Protein AF-0000000086648332 (afdb_homodimer)

Sequence (154 aa):
MADATAAIASTVQIECASESIIVHISTEGRTDFHGLVYPRGLSKNSSCLQEYRSQPSPITYNLPLRSCNTMPTELIHMADATAAIASTVQIECASESIIVHISTEGRTDFHGLVYPRGLSKNSSCLQEYRSQPSPITYNLPLRSCNTMPTELIH

pLDDT: mean 81.98, std 20.39, range [20.2, 97.44]

Nearest PDB structures (foldseek):
  3i85-assembly1_A  TM=6.605E-01  e=6.707E-01  Homo sapiens
  5lkh-assembly1_A  TM=5.241E-01  e=6.498E+00  Photorhabdus luminescens
  8y31-assembly2_F  TM=3.953E-01  e=3.425E+00  Homo sapiens
  6h6e-assembly1_E  TM=4.581E-01  e=8.203E+00  Photorhabdus luminescens
  3i85-assembly1_A  TM=6.519E-01  e=5.880E-01  Homo sapiens

InterPro domains:
  IPR001507 Zona pellucida domain [PS51034] (15-77)
  IPR056953 Cuticlin, N-terminal domain [PF25057] (12-70)

Structure (mmCIF, N/CA/C/O backbone):
data_AF-0000000086648332-model_v1
#
loop_
_entity.id
_entity.type
_entity.pdbx_description
1 polymer 'ZP domain-containing protein'
#
loop_
_atom_site.group_PDB
_atom_site.id
_atom_site.type_symbol
_atom_site.label_atom_id
_atom_site.label_alt_id
_atom_site.label_comp_id
_atom_site.label_asym_id
_atom_site.label_entity_id
_atom_site.label_seq_id
_atom_site.pdbx_PDB_ins_code
_atom_site.Cartn_x
_atom_site.Cartn_y
_atom_site.Cartn_z
_atom_site.occupancy
_atom_site.B_iso_or_equiv
_atom_site.auth_seq_id
_atom_site.auth_comp_id
_atom_site.auth_asym_id
_atom_site.auth_atom_id
_atom_site.pdbx_PDB_model_num
ATOM 1 N N . MET A 1 1 ? -6.668 26.484 17.875 1 20.2 1 MET A N 1
ATOM 2 C CA . MET A 1 1 ? -6.504 26.297 16.438 1 20.2 1 MET A CA 1
ATOM 3 C C . MET A 1 1 ? -6.25 24.828 16.109 1 20.2 1 MET A C 1
ATOM 5 O O . MET A 1 1 ? -5.316 24.219 16.641 1 20.2 1 MET A O 1
ATOM 9 N N . ALA A 1 2 ? -7.227 24.016 16.141 1 28.48 2 ALA A N 1
ATOM 10 C CA . ALA A 1 2 ? -7.16 22.562 16.094 1 28.48 2 ALA A CA 1
ATOM 11 C C . ALA A 1 2 ? -6.188 22.078 15.023 1 28.48 2 ALA A C 1
ATOM 13 O O . ALA A 1 2 ? -6.156 22.625 13.922 1 28.48 2 ALA A O 1
ATOM 14 N N . ASP A 1 3 ? -4.887 22.047 15.461 1 30.34 3 ASP A N 1
ATOM 15 C CA . ASP A 1 3 ? -3.818 21.5 14.641 1 30.34 3 ASP A CA 1
ATOM 16 C C . ASP A 1 3 ? -4.367 20.469 13.648 1 30.34 3 ASP A C 1
ATOM 18 O O . ASP A 1 3 ? -5.094 19.562 14.031 1 30.34 3 ASP A O 1
ATOM 22 N N . ALA A 1 4 ? -4.984 21.062 12.625 1 33.59 4 ALA A N 1
ATOM 23 C CA . ALA A 1 4 ? -5.492 20.328 11.461 1 33.59 4 ALA A CA 1
ATOM 24 C C . ALA A 1 4 ? -4.695 19.047 11.227 1 33.59 4 ALA A C 1
ATOM 26 O O . ALA A 1 4 ? -3.543 19.094 10.789 1 33.59 4 ALA A O 1
ATOM 27 N N . THR A 1 5 ? -4.523 18.234 12.219 1 38.41 5 THR A N 1
ATOM 28 C CA . THR A 1 5 ? -4.043 16.891 11.898 1 38.41 5 THR A CA 1
ATOM 29 C C . THR A 1 5 ? -4.484 16.469 10.5 1 38.41 5 THR A C 1
ATOM 31 O O . THR A 1 5 ? -5.68 16.406 10.219 1 38.41 5 THR A O 1
ATOM 34 N N . ALA A 1 6 ? -4.133 17.312 9.547 1 39.16 6 ALA A N 1
ATOM 35 C CA . ALA A 1 6 ? -4.359 16.984 8.141 1 39.16 6 ALA A CA 1
ATOM 36 C C . ALA A 1 6 ? -4.531 15.477 7.945 1 39.16 6 ALA A C 1
ATOM 38 O O . ALA A 1 6 ? -3.58 14.711 8.133 1 39.16 6 ALA A O 1
ATOM 39 N N . ALA A 1 7 ? -5.645 15.039 8.516 1 42.78 7 ALA A N 1
ATOM 40 C CA . ALA A 1 7 ? -6.07 13.656 8.336 1 42.78 7 ALA A CA 1
ATOM 41 C C . ALA A 1 7 ? -5.84 13.195 6.902 1 42.78 7 ALA A C 1
ATOM 43 O O . ALA A 1 7 ? -6.43 13.734 5.965 1 42.78 7 ALA A O 1
ATOM 44 N N . ILE A 1 8 ? -4.598 13.383 6.371 1 48.19 8 ILE A N 1
ATOM 45 C CA . ILE A 1 8 ? -4.355 12.891 5.016 1 48.19 8 ILE A CA 1
ATOM 46 C C . ILE A 1 8 ? -5.051 11.547 4.82 1 48.19 8 ILE A C 1
ATOM 48 O O . ILE A 1 8 ? -4.66 10.547 5.434 1 48.19 8 ILE A O 1
ATOM 52 N N . ALA A 1 9 ? -6.48 11.742 4.84 1 55.06 9 ALA A N 1
ATOM 53 C CA . ALA A 1 9 ? -7.133 10.531 4.348 1 55.06 9 ALA A CA 1
ATOM 54 C C . ALA A 1 9 ? -6.465 10.023 3.074 1 55.06 9 ALA A C 1
ATOM 56 O O . ALA A 1 9 ? -6.273 10.789 2.123 1 55.06 9 ALA A O 1
ATOM 57 N N . SER A 1 10 ? -5.789 9.047 3.16 1 79.88 10 SER A N 1
ATOM 58 C CA . SER A 1 10 ? -5.074 8.445 2.039 1 79.88 10 SER A CA 1
ATOM 59 C C . SER A 1 10 ? -5.746 7.148 1.59 1 79.88 10 SER A C 1
ATOM 61 O O . SER A 1 10 ? -6.465 6.516 2.365 1 79.88 10 SER A O 1
ATOM 63 N N . THR A 1 11 ? -6.035 7.168 0.22 1 89.19 11 THR A N 1
ATOM 64 C CA . THR A 1 11 ? -6.512 5.93 -0.389 1 89.19 11 THR A CA 1
ATOM 65 C C . THR A 1 11 ? -5.344 5.125 -0.958 1 89.19 11 THR A C 1
ATOM 67 O O . THR A 1 11 ? -4.512 5.664 -1.689 1 89.19 11 THR A O 1
ATOM 70 N N . VAL A 1 12 ? -5.34 3.859 -0.495 1 92.56 12 VAL A N 1
ATOM 71 C CA . VAL A 1 12 ? -4.383 2.918 -1.068 1 92.56 12 VAL A CA 1
ATOM 72 C C . VAL A 1 12 ? -5.129 1.826 -1.834 1 92.56 12 VAL A C 1
ATOM 74 O O . VAL A 1 12 ? -5.953 1.11 -1.261 1 92.56 12 VAL A O 1
ATOM 77 N N . GLN A 1 13 ? -4.902 1.772 -3.102 1 94.5 13 GLN A N 1
ATOM 78 C CA . GLN A 1 13 ? -5.465 0.733 -3.957 1 94.5 13 GLN A CA 1
ATOM 79 C C . GLN A 1 13 ? -4.383 -0.235 -4.43 1 94.5 13 GLN A C 1
ATOM 81 O O . GLN A 1 13 ? -3.311 0.188 -4.863 1 94.5 13 GLN A O 1
ATOM 86 N N . ILE A 1 14 ? -4.715 -1.455 -4.324 1 95 14 ILE A N 1
ATOM 87 C CA . ILE A 1 14 ? -3.752 -2.488 -4.688 1 95 14 ILE A CA 1
ATOM 88 C C . ILE A 1 14 ? -4.273 -3.285 -5.879 1 95 14 ILE A C 1
ATOM 90 O O . ILE A 1 14 ? -5.43 -3.709 -5.895 1 95 14 ILE A O 1
ATOM 94 N N . GLU A 1 15 ? -3.455 -3.496 -6.805 1 93.94 15 GLU A N 1
ATOM 95 C CA . GLU A 1 15 ? -3.73 -4.328 -7.973 1 93.94 15 GLU A CA 1
ATOM 96 C C . GLU A 1 15 ? -2.727 -5.473 -8.078 1 93.94 15 GLU A C 1
ATOM 98 O O . GLU A 1 15 ? -1.515 -5.246 -8.07 1 93.94 15 GLU A O 1
ATOM 103 N N . CYS A 1 16 ? -3.281 -6.641 -8.148 1 90.81 16 CYS A N 1
ATOM 104 C CA . CYS A 1 16 ? -2.441 -7.824 -8.305 1 90.81 16 CYS A CA 1
ATOM 105 C C . CYS A 1 16 ? -2.414 -8.281 -9.758 1 90.81 16 CYS A C 1
ATOM 107 O O . CYS A 1 16 ? -3.414 -8.781 -10.273 1 90.81 16 CYS A O 1
ATOM 109 N N . ALA A 1 17 ? -1.269 -8.141 -10.289 1 88.75 17 ALA A N 1
ATOM 110 C CA . ALA A 1 17 ? -1.053 -8.633 -11.648 1 88.75 17 ALA A CA 1
ATOM 111 C C . ALA A 1 17 ? -0.223 -9.914 -11.648 1 88.75 17 ALA A C 1
ATOM 113 O O . ALA A 1 17 ? 0.256 -10.344 -10.602 1 88.75 17 ALA A O 1
ATOM 114 N N . SER A 1 18 ? -0.034 -10.57 -12.734 1 85 18 SER A N 1
ATOM 115 C CA . SER A 1 18 ? 0.645 -11.852 -12.836 1 85 18 SER A CA 1
ATOM 116 C C . SER A 1 18 ? 2.104 -11.742 -12.406 1 85 18 SER A C 1
ATOM 118 O O . SER A 1 18 ? 2.631 -12.648 -11.75 1 85 18 SER A O 1
ATOM 120 N N . GLU A 1 19 ? 2.621 -10.641 -12.781 1 88.69 19 GLU A N 1
ATOM 121 C CA . GLU A 1 19 ? 4.059 -10.562 -12.531 1 88.69 19 GLU A CA 1
ATOM 122 C C . GLU A 1 19 ? 4.41 -9.32 -11.719 1 88.69 19 GLU A C 1
ATOM 124 O O . GLU A 1 19 ? 5.59 -9.016 -11.523 1 88.69 19 GLU A O 1
ATOM 129 N N . SER A 1 20 ? 3.307 -8.719 -11.258 1 92.94 20 SER A N 1
ATOM 130 C CA . SER A 1 20 ? 3.59 -7.496 -10.516 1 92.94 20 SER A CA 1
ATOM 131 C C . SER A 1 20 ? 2.469 -7.172 -9.539 1 92.94 20 SER A C 1
ATOM 133 O O . SER A 1 20 ? 1.349 -7.668 -9.68 1 92.94 20 SER A O 1
ATOM 135 N N . ILE A 1 21 ? 2.779 -6.434 -8.602 1 94.44 21 ILE A N 1
ATOM 136 C CA . ILE A 1 21 ? 1.821 -5.754 -7.738 1 94.44 21 ILE A CA 1
ATOM 137 C C . ILE A 1 21 ? 1.869 -4.25 -8 1 94.44 21 ILE A C 1
ATOM 139 O O . ILE A 1 21 ? 2.943 -3.645 -7.996 1 94.44 21 ILE A O 1
ATOM 143 N N . ILE A 1 22 ? 0.751 -3.646 -8.227 1 95.94 22 ILE A N 1
ATOM 144 C CA . ILE A 1 22 ? 0.652 -2.213 -8.484 1 95.94 22 ILE A CA 1
ATOM 145 C C . ILE A 1 22 ? -0.084 -1.53 -7.336 1 95.94 22 ILE A C 1
ATOM 147 O O . ILE A 1 22 ? -1.181 -1.948 -6.957 1 95.94 22 ILE A O 1
ATOM 151 N N . VAL A 1 23 ? 0.511 -0.525 -6.785 1 95 23 VAL A N 1
ATOM 152 C CA . VAL A 1 23 ? -0.071 0.199 -5.66 1 95 23 VAL A CA 1
ATOM 153 C C . VAL A 1 23 ? -0.339 1.647 -6.059 1 95 23 VAL A C 1
ATOM 155 O O . VAL A 1 23 ? 0.568 2.352 -6.508 1 95 23 VAL A O 1
ATOM 158 N N . HIS A 1 24 ? -1.593 2.033 -5.902 1 94.38 24 HIS A N 1
ATOM 159 C CA . HIS A 1 24 ? -1.996 3.422 -6.094 1 94.38 24 HIS A CA 1
ATOM 160 C C . HIS A 1 24 ? -2.246 4.109 -4.758 1 94.38 24 HIS A C 1
ATOM 162 O O . HIS A 1 24 ? -3.025 3.621 -3.938 1 94.38 24 HIS A O 1
ATOM 168 N N . ILE A 1 25 ? -1.557 5.223 -4.535 1 91.38 25 ILE A N 1
ATOM 169 C CA . ILE A 1 25 ? -1.705 5.965 -3.289 1 91.38 25 ILE A CA 1
ATOM 170 C C . ILE A 1 25 ? -2.23 7.371 -3.584 1 91.38 25 ILE A C 1
ATOM 172 O O . ILE A 1 25 ? -1.634 8.109 -4.367 1 91.38 25 ILE A O 1
ATOM 176 N N . SER A 1 26 ? -3.311 7.637 -2.963 1 90.38 26 SER A N 1
ATOM 177 C CA . SER A 1 26 ? -3.887 8.977 -3.045 1 90.38 26 SER A CA 1
ATOM 178 C C . SER A 1 26 ? -3.887 9.664 -1.685 1 90.38 26 SER A C 1
ATOM 180 O O . SER A 1 26 ? -4.133 9.023 -0.66 1 90.38 26 SER A O 1
ATOM 182 N N . THR A 1 27 ? -3.512 10.898 -1.722 1 85.31 27 THR A N 1
ATOM 183 C CA . THR A 1 27 ? -3.51 11.68 -0.49 1 85.31 27 THR A CA 1
ATOM 184 C C . THR A 1 27 ? -4.754 12.555 -0.401 1 85.31 27 THR A C 1
ATOM 186 O O . THR A 1 27 ? -5.375 12.867 -1.421 1 85.31 27 THR A O 1
ATOM 189 N N . GLU A 1 28 ? -5.059 12.836 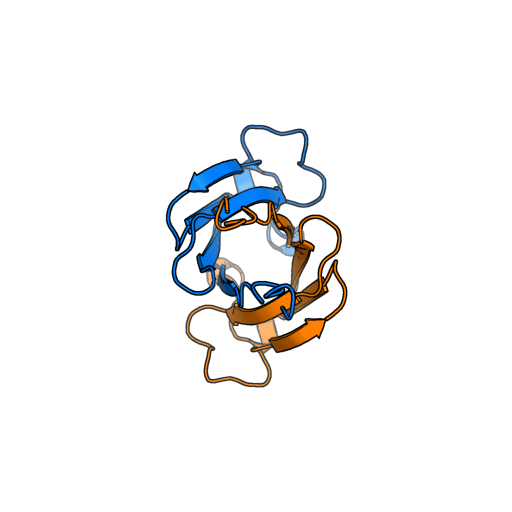0.785 1 79.06 28 GLU A N 1
ATOM 190 C CA . GLU A 1 28 ? -6.188 13.734 0.996 1 79.06 28 GLU A CA 1
ATOM 191 C C . GLU A 1 28 ? -5.945 15.086 0.332 1 79.06 28 GLU A C 1
ATOM 193 O O . GLU A 1 28 ? -4.863 15.656 0.455 1 79.06 28 GLU A O 1
ATOM 198 N N . GLY A 1 29 ? -6.957 15.539 -0.364 1 76.88 29 GLY A N 1
ATOM 199 C CA . GLY A 1 29 ? -6.855 16.844 -1.012 1 76.88 29 GLY A CA 1
ATOM 200 C C . GLY A 1 29 ? -5.84 16.859 -2.141 1 76.88 29 GLY A C 1
ATOM 201 O O . GLY A 1 29 ? -5.43 17.938 -2.59 1 76.88 29 GLY A O 1
ATOM 202 N N . ARG A 1 30 ? -5.359 15.859 -2.529 1 81.19 30 ARG A N 1
ATOM 203 C CA . ARG A 1 30 ? -4.379 15.727 -3.6 1 81.19 30 ARG A CA 1
ATOM 204 C C . ARG A 1 30 ? -3.078 16.438 -3.24 1 81.19 30 ARG A C 1
ATOM 206 O O . ARG A 1 30 ? -2.457 17.078 -4.094 1 81.19 30 ARG A O 1
ATOM 213 N N . THR A 1 31 ? -2.881 16.359 -1.951 1 83.62 31 THR A N 1
ATOM 214 C CA . THR A 1 31 ? -1.607 16.922 -1.503 1 83.62 31 THR A CA 1
ATOM 215 C C . THR A 1 31 ? -0.445 16.047 -1.97 1 83.62 31 THR A C 1
ATOM 217 O O . THR A 1 31 ?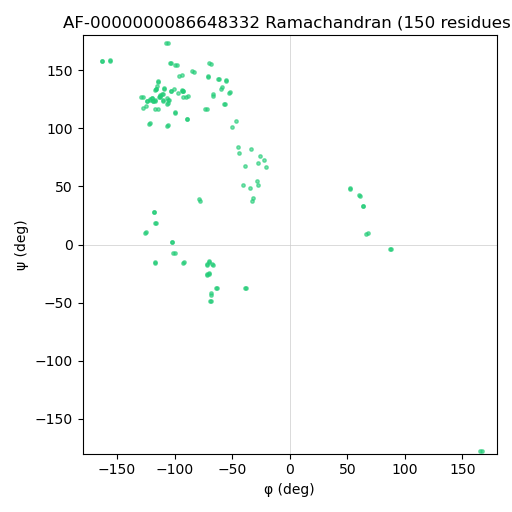 -0.632 14.867 -2.285 1 83.62 31 THR A O 1
ATOM 220 N N . ASP A 1 32 ? 0.732 16.703 -2.064 1 86.56 32 ASP A N 1
ATOM 221 C CA . ASP A 1 32 ? 1.914 15.977 -2.52 1 86.56 32 ASP A CA 1
ATOM 222 C C . ASP A 1 32 ? 2.256 14.836 -1.567 1 86.56 32 ASP A C 1
ATOM 224 O O . ASP A 1 32 ? 2.113 14.969 -0.351 1 86.56 32 ASP A O 1
ATOM 228 N N . PHE A 1 33 ? 2.689 13.75 -2.119 1 86.94 33 PHE A N 1
ATOM 229 C CA . PHE A 1 33 ? 3.137 12.609 -1.331 1 86.94 33 PHE A CA 1
ATOM 230 C C . PHE A 1 33 ? 4.641 12.664 -1.095 1 86.94 33 PHE A C 1
ATOM 232 O O . PHE A 1 33 ? 5.41 12.945 -2.018 1 86.94 33 PHE A O 1
ATOM 239 N N . HIS A 1 34 ? 5.02 12.469 0.164 1 87.62 34 HIS A N 1
ATOM 240 C CA . HIS A 1 34 ? 6.402 12.305 0.606 1 87.62 34 HIS A CA 1
ATOM 241 C C . HIS A 1 34 ? 6.578 11.016 1.392 1 87.62 34 HIS A C 1
ATOM 243 O O . HIS A 1 34 ? 5.953 10.828 2.438 1 87.62 34 HIS A O 1
ATOM 249 N N . GLY A 1 35 ? 7.441 10.148 0.853 1 90.75 35 GLY A N 1
ATOM 250 C CA . GLY A 1 35 ? 7.602 8.898 1.575 1 90.75 35 GLY A CA 1
ATOM 251 C C . GLY A 1 35 ? 8.305 7.824 0.764 1 90.75 35 GLY A C 1
ATOM 252 O O . GLY A 1 35 ? 8.844 8.102 -0.311 1 90.75 35 GLY A O 1
ATOM 253 N N . LEU A 1 36 ? 8.406 6.641 1.42 1 94.44 36 LEU A N 1
ATOM 254 C CA . LEU A 1 36 ? 9.055 5.473 0.833 1 94.44 36 LEU A CA 1
ATOM 255 C C . LEU A 1 36 ? 8.047 4.352 0.603 1 94.44 36 LEU A C 1
ATOM 257 O O . LEU A 1 36 ? 7.145 4.145 1.419 1 94.44 36 LEU A O 1
ATOM 261 N N . VAL A 1 37 ? 8.227 3.652 -0.578 1 94.94 37 VAL A N 1
ATOM 262 C CA . VAL A 1 37 ? 7.469 2.439 -0.878 1 94.94 37 VAL A CA 1
ATOM 263 C C . VAL A 1 37 ? 8.43 1.326 -1.293 1 94.94 37 VAL A C 1
ATOM 265 O O . VAL A 1 37 ? 9.289 1.527 -2.15 1 94.94 37 VAL A O 1
ATOM 268 N N . TYR A 1 38 ? 8.281 0.187 -0.589 1 96.25 38 TYR A N 1
ATOM 269 C CA . TYR A 1 38 ? 9.188 -0.91 -0.918 1 96.25 38 TYR A CA 1
ATOM 270 C C . TYR A 1 38 ? 8.664 -2.232 -0.369 1 96.25 38 TYR A C 1
ATOM 272 O O . TYR A 1 38 ? 7.816 -2.246 0.529 1 96.25 38 TYR A O 1
ATOM 280 N N . PRO A 1 39 ? 9.117 -3.342 -0.955 1 96.06 39 PRO A N 1
ATOM 281 C CA . PRO A 1 39 ? 8.789 -4.641 -0.365 1 96.06 39 PRO A CA 1
ATOM 282 C C . PRO A 1 39 ? 9.516 -4.895 0.951 1 96.06 39 PRO A C 1
ATOM 284 O O . PRO A 1 39 ? 10.664 -4.469 1.116 1 96.06 39 PRO A O 1
ATOM 287 N N . ARG A 1 40 ? 8.828 -5.559 1.814 1 93.62 40 ARG A N 1
ATOM 288 C CA . ARG A 1 40 ? 9.422 -5.887 3.107 1 93.62 40 ARG A CA 1
ATOM 289 C C . ARG A 1 40 ? 10.766 -6.582 2.936 1 93.62 40 ARG A C 1
ATOM 291 O O . ARG A 1 40 ? 10.891 -7.516 2.139 1 93.62 40 ARG A O 1
ATOM 298 N N . GLY A 1 41 ? 11.742 -6.066 3.672 1 93.5 41 GLY A N 1
ATOM 299 C CA . GLY A 1 41 ? 13.078 -6.645 3.605 1 93.5 41 GLY A CA 1
ATOM 300 C C . GLY A 1 41 ? 13.93 -6.039 2.51 1 93.5 41 GLY A C 1
ATOM 301 O O . GLY A 1 41 ? 15.125 -6.344 2.408 1 93.5 41 GLY A O 1
ATOM 302 N N . LEU A 1 42 ? 13.391 -5.18 1.734 1 96.44 42 LEU A N 1
ATOM 303 C CA . LEU A 1 42 ? 14.125 -4.664 0.58 1 96.44 42 LEU A CA 1
ATOM 304 C C . LEU A 1 42 ? 14.344 -3.16 0.704 1 96.44 42 LEU A C 1
ATOM 306 O O . LEU A 1 42 ? 14.391 -2.449 -0.302 1 96.44 42 LEU A O 1
ATOM 310 N N . SER A 1 43 ? 14.414 -2.635 1.822 1 94.38 43 SER A N 1
ATOM 311 C CA . SER A 1 43 ? 14.586 -1.206 2.061 1 94.38 43 SER A CA 1
ATOM 312 C C . SER A 1 43 ? 15.953 -0.729 1.597 1 94.38 43 SER A C 1
ATOM 314 O O . SER A 1 43 ? 16.172 0.471 1.42 1 94.38 43 SER A O 1
ATOM 316 N N . LYS A 1 44 ? 16.844 -1.738 1.433 1 94.88 44 LYS A N 1
ATOM 317 C CA . LYS A 1 44 ? 18.203 -1.369 1.012 1 94.88 44 LYS A CA 1
ATOM 318 C C . LYS A 1 44 ? 18.391 -1.591 -0.486 1 94.88 44 LYS A C 1
ATOM 320 O O . LYS A 1 44 ? 19.422 -1.221 -1.048 1 94.88 44 LYS A O 1
ATOM 325 N N . ASN A 1 45 ? 17.406 -2.193 -1.08 1 95.31 45 ASN A N 1
ATOM 326 C CA . ASN A 1 45 ? 17.469 -2.443 -2.516 1 95.31 45 ASN A CA 1
ATOM 327 C C . ASN A 1 45 ? 16.891 -1.277 -3.314 1 95.31 45 ASN A C 1
ATOM 329 O O . ASN A 1 45 ? 15.672 -1.133 -3.416 1 95.31 45 ASN A O 1
ATOM 333 N N . SER A 1 46 ? 17.703 -0.526 -3.975 1 95.12 46 SER A N 1
ATOM 334 C CA . SER A 1 46 ? 17.266 0.699 -4.633 1 95.12 46 SER A CA 1
ATOM 335 C C . SER A 1 46 ? 16.422 0.392 -5.871 1 95.12 46 SER A C 1
ATOM 337 O O . SER A 1 46 ? 15.625 1.228 -6.312 1 95.12 46 SER A O 1
ATOM 339 N N . SER A 1 47 ? 16.688 -0.833 -6.434 1 95.69 47 SER A N 1
ATOM 340 C CA . SER A 1 47 ? 15.922 -1.184 -7.629 1 95.69 47 SER A CA 1
ATOM 341 C C . SER A 1 47 ? 14.469 -1.499 -7.285 1 95.69 47 SER A C 1
ATOM 343 O O . SER A 1 47 ? 13.602 -1.479 -8.156 1 95.69 47 SER A O 1
ATOM 345 N N . CYS A 1 48 ? 14.18 -1.77 -6.035 1 97.19 48 CYS A N 1
ATOM 346 C CA . CYS A 1 48 ? 12.836 -2.186 -5.645 1 97.19 48 CYS A CA 1
ATOM 347 C C . CYS A 1 48 ? 12.203 -1.175 -4.695 1 97.19 48 CYS A C 1
ATOM 349 O O . CYS A 1 48 ? 10.992 -1.201 -4.473 1 97.19 48 CYS A O 1
ATOM 351 N N . LEU A 1 49 ? 13.078 -0.315 -4.148 1 97.44 49 LEU A N 1
ATOM 352 C CA . LEU A 1 49 ? 12.625 0.762 -3.273 1 97.44 49 LEU A CA 1
ATOM 353 C C . LEU A 1 49 ? 12.375 2.039 -4.066 1 97.44 49 LEU A C 1
ATOM 355 O O . LEU A 1 49 ? 13.164 2.396 -4.941 1 97.44 49 LEU A O 1
ATOM 359 N N . GLN A 1 50 ? 11.266 2.666 -3.869 1 96 50 GLN A N 1
ATOM 360 C CA . GLN A 1 50 ? 10.977 3.953 -4.492 1 96 50 GLN A CA 1
ATOM 361 C C . GLN A 1 50 ? 10.742 5.035 -3.441 1 96 50 GLN A C 1
ATOM 363 O O . GLN A 1 50 ? 9.906 4.875 -2.555 1 96 50 GLN A O 1
ATOM 368 N N . GLU A 1 51 ? 11.5 6.109 -3.6 1 93.75 51 GLU A N 1
ATOM 369 C CA . GLU A 1 51 ? 11.336 7.285 -2.746 1 93.75 51 GLU A CA 1
ATOM 370 C C . GLU A 1 51 ? 10.586 8.391 -3.477 1 93.75 51 GLU A C 1
ATOM 372 O O . GLU A 1 51 ? 10.859 8.68 -4.641 1 93.75 51 GLU A O 1
ATOM 377 N N . TYR A 1 52 ? 9.617 8.906 -2.775 1 90.75 52 TYR A N 1
ATOM 378 C CA . TYR A 1 52 ? 8.844 10.031 -3.297 1 90.75 52 TYR A CA 1
ATOM 379 C C . TYR A 1 52 ? 9.102 11.297 -2.48 1 90.75 52 TYR A C 1
ATOM 381 O O . TYR A 1 52 ? 9.023 11.273 -1.249 1 90.75 52 TYR A O 1
ATOM 389 N N . ARG A 1 53 ? 9.422 12.32 -3.23 1 90.38 53 ARG A N 1
ATOM 390 C CA . ARG A 1 53 ? 9.672 13.617 -2.607 1 90.38 53 ARG A CA 1
ATOM 391 C C . ARG A 1 53 ? 8.734 14.68 -3.178 1 90.38 53 ARG A C 1
ATOM 393 O O . ARG A 1 53 ? 8.961 15.18 -4.281 1 90.38 53 ARG A O 1
ATOM 400 N N . SER A 1 54 ? 7.715 15.008 -2.371 1 88.38 54 SER A N 1
ATOM 401 C CA . SER A 1 54 ? 6.73 16 -2.766 1 88.38 54 SER A CA 1
ATOM 402 C C . SER A 1 54 ? 6.137 15.688 -4.137 1 88.38 54 SER A C 1
ATOM 404 O O . SER A 1 54 ? 6.125 16.547 -5.023 1 88.38 54 SER A O 1
ATOM 406 N N . GLN A 1 55 ? 5.746 14.516 -4.348 1 89.94 55 GLN A N 1
ATOM 407 C CA . GLN A 1 55 ? 5.168 14.047 -5.602 1 89.94 55 GLN A CA 1
ATOM 408 C C . GLN A 1 55 ? 3.654 14.25 -5.621 1 89.94 55 GLN A C 1
ATOM 410 O O . GLN A 1 55 ? 2.963 13.898 -4.664 1 89.94 55 GLN A O 1
ATOM 415 N N . PRO A 1 56 ? 3.197 14.922 -6.715 1 90.12 56 PRO A N 1
ATOM 416 C CA . PRO A 1 56 ? 1.74 15.062 -6.797 1 90.12 56 PRO A CA 1
ATOM 417 C C . PRO A 1 56 ? 1.019 13.719 -6.73 1 90.12 56 PRO A C 1
ATOM 419 O O . PRO A 1 56 ? 1.499 12.727 -7.285 1 90.12 56 PRO A O 1
ATOM 422 N N . SER A 1 57 ? -0.145 13.672 -6.02 1 89.62 57 SER A N 1
ATOM 423 C CA . SER A 1 57 ? -0.971 12.477 -5.875 1 89.62 57 SER A CA 1
ATOM 424 C C . SER A 1 57 ? -2.1 12.453 -6.898 1 89.62 57 SER A C 1
ATOM 426 O O . SER A 1 57 ? -2.578 13.508 -7.324 1 89.62 57 SER A O 1
ATOM 428 N N . PRO A 1 58 ? -2.402 11.258 -7.336 1 91.12 58 PRO A N 1
ATOM 429 C CA . PRO A 1 58 ? -2 9.93 -6.852 1 91.12 58 PRO A CA 1
ATOM 430 C C . PRO A 1 58 ? -0.651 9.484 -7.41 1 91.12 58 PRO A C 1
ATOM 432 O O . PRO A 1 58 ? -0.288 9.859 -8.531 1 91.12 58 PRO A O 1
ATOM 435 N N . ILE A 1 59 ? 0.057 8.688 -6.602 1 92.44 59 ILE A N 1
ATOM 436 C CA . ILE A 1 59 ? 1.275 8.055 -7.094 1 92.44 59 ILE A CA 1
ATOM 437 C C . ILE A 1 59 ? 1.005 6.582 -7.398 1 92.44 59 ILE A C 1
ATOM 439 O O . ILE A 1 59 ? 0.045 6 -6.883 1 92.44 59 ILE A O 1
ATOM 443 N N . THR A 1 60 ? 1.853 6.062 -8.281 1 95.88 60 THR A N 1
ATOM 444 C CA . THR A 1 60 ? 1.794 4.645 -8.625 1 95.88 60 THR A CA 1
ATOM 445 C C . THR A 1 60 ? 3.141 3.973 -8.383 1 95.88 60 THR A C 1
ATOM 447 O O . THR A 1 60 ? 4.176 4.461 -8.836 1 95.88 60 THR A O 1
ATOM 450 N N . TYR A 1 61 ? 3.121 2.955 -7.59 1 95.31 61 TYR A N 1
ATOM 451 C CA . TYR A 1 61 ? 4.285 2.107 -7.363 1 95.31 61 TYR A CA 1
ATOM 452 C C . TYR A 1 61 ? 4.09 0.732 -7.988 1 95.31 61 TYR A C 1
ATOM 454 O O . TYR A 1 61 ? 3.104 0.049 -7.707 1 95.31 61 TYR A O 1
ATOM 462 N N . ASN A 1 62 ? 5.008 0.335 -8.852 1 97.38 62 ASN A N 1
ATOM 463 C CA . ASN A 1 62 ? 5.004 -0.979 -9.484 1 97.38 62 ASN A CA 1
ATOM 464 C C . ASN A 1 62 ? 6.082 -1.888 -8.906 1 97.38 62 ASN A C 1
ATOM 466 O O . ASN A 1 62 ? 7.273 -1.583 -8.992 1 97.38 62 ASN A O 1
ATOM 470 N N . LEU A 1 63 ? 5.691 -2.996 -8.367 1 96.31 63 LEU A N 1
ATOM 471 C CA . LEU A 1 63 ? 6.586 -3.996 -7.797 1 96.31 63 LEU A CA 1
ATOM 472 C C . LEU A 1 63 ? 6.691 -5.215 -8.711 1 96.31 63 LEU A C 1
ATOM 474 O O . LEU A 1 63 ? 5.793 -6.059 -8.734 1 96.31 63 LEU A O 1
ATOM 478 N N . PRO A 1 64 ? 7.781 -5.289 -9.414 1 94.62 64 PRO A N 1
ATOM 479 C CA . PRO A 1 64 ? 7.984 -6.512 -10.195 1 94.62 64 PRO A CA 1
ATOM 480 C C . PRO A 1 64 ? 8.352 -7.711 -9.32 1 94.62 64 PRO A C 1
ATOM 482 O O . PRO A 1 64 ? 9.453 -7.758 -8.758 1 94.62 64 PRO A O 1
ATOM 485 N N . LEU A 1 65 ? 7.555 -8.719 -9.273 1 92.56 65 LEU A N 1
ATOM 486 C CA . LEU A 1 65 ? 7.648 -9.805 -8.305 1 92.56 65 LEU A CA 1
ATOM 487 C C . LEU A 1 65 ? 8.898 -10.648 -8.547 1 92.56 65 LEU A C 1
ATOM 489 O O . LEU A 1 65 ? 9.602 -11 -7.598 1 92.56 65 LEU A O 1
ATOM 493 N N . ARG A 1 66 ? 9.156 -10.906 -9.781 1 90.75 66 ARG A N 1
ATOM 494 C CA . ARG A 1 66 ? 10.32 -11.727 -10.109 1 90.75 66 ARG A CA 1
ATOM 495 C C . ARG A 1 66 ? 11.617 -10.984 -9.812 1 90.75 66 ARG A C 1
ATOM 497 O O . ARG A 1 66 ? 12.484 -11.5 -9.109 1 90.75 66 ARG A O 1
ATOM 504 N N . SER A 1 67 ? 11.727 -9.766 -10.266 1 93.75 67 SER A N 1
ATOM 505 C CA . SER A 1 67 ? 12.984 -9.031 -10.148 1 93.75 67 SER A CA 1
ATOM 506 C C . SER A 1 67 ? 13.273 -8.664 -8.695 1 93.75 67 SER A C 1
ATOM 508 O O . SER A 1 67 ? 14.438 -8.531 -8.312 1 93.75 67 SER A O 1
ATOM 510 N N . CYS A 1 68 ? 12.266 -8.586 -7.93 1 94.81 68 CYS A N 1
ATOM 511 C CA . CYS A 1 68 ? 12.445 -8.195 -6.535 1 94.81 68 CYS A CA 1
ATOM 512 C C . CYS A 1 68 ? 12.375 -9.414 -5.617 1 94.81 68 CYS A C 1
ATOM 514 O O . CYS A 1 68 ? 12.406 -9.273 -4.391 1 94.81 68 CYS A O 1
ATOM 516 N N . ASN A 1 69 ? 12.227 -10.531 -6.188 1 89.38 69 ASN A N 1
ATOM 517 C CA . ASN A 1 69 ? 12.195 -11.789 -5.441 1 89.38 69 ASN A CA 1
ATOM 518 C C . ASN A 1 69 ? 11.047 -11.82 -4.441 1 89.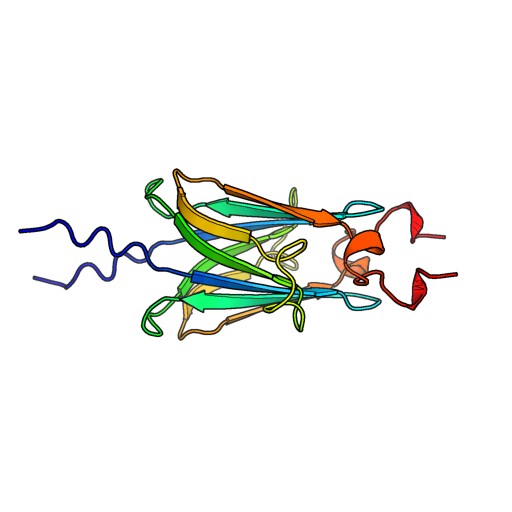38 69 ASN A C 1
ATOM 520 O O . ASN A 1 69 ? 11.25 -12.133 -3.264 1 89.38 69 ASN A O 1
ATOM 524 N N . THR A 1 70 ? 9.898 -11.336 -4.918 1 90.69 70 THR A N 1
ATOM 525 C CA . THR A 1 70 ? 8.719 -11.297 -4.062 1 90.69 70 THR A CA 1
ATOM 526 C C . THR A 1 70 ? 7.613 -12.188 -4.629 1 90.69 70 THR A C 1
ATOM 528 O O . THR A 1 70 ? 6.438 -12.008 -4.309 1 90.69 70 THR A O 1
ATOM 531 N N . MET A 1 71 ? 7.965 -13.102 -5.516 1 81.38 71 MET A N 1
ATOM 532 C CA . MET A 1 71 ? 7.004 -14.094 -5.992 1 81.38 71 MET A CA 1
ATOM 533 C C . MET A 1 71 ? 6.594 -15.039 -4.871 1 81.38 71 MET A C 1
ATOM 535 O O . MET A 1 71 ? 7.434 -15.484 -4.082 1 81.38 71 MET A O 1
ATOM 539 N N . PRO A 1 72 ? 5.297 -15.172 -4.73 1 69.88 72 PRO A N 1
ATOM 540 C CA . PRO A 1 72 ? 4.938 -16.203 -3.752 1 69.88 72 PRO A CA 1
ATOM 541 C C . PRO A 1 72 ? 5.52 -17.578 -4.09 1 69.88 72 PRO A C 1
ATOM 543 O O . PRO A 1 72 ? 5.656 -17.906 -5.27 1 69.88 72 PRO A O 1
ATOM 546 N N . THR A 1 73 ? 6.297 -18 -3.107 1 60 73 THR A N 1
ATOM 547 C CA . THR A 1 73 ? 6.969 -19.281 -3.307 1 60 73 THR A CA 1
ATOM 548 C C . TH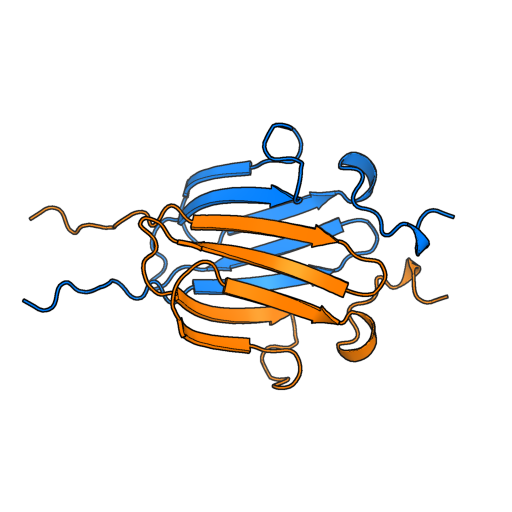R A 1 73 ? 6.047 -20.266 -4.016 1 60 73 THR A C 1
ATOM 550 O O . THR A 1 73 ? 6.504 -21.078 -4.82 1 60 73 THR A O 1
ATOM 553 N N . GLU A 1 74 ? 4.938 -20.188 -3.686 1 53.5 74 GLU A N 1
ATOM 554 C CA . GLU A 1 74 ? 4.086 -21.188 -4.32 1 53.5 74 GLU A CA 1
ATOM 555 C C . GLU A 1 74 ? 3.908 -20.891 -5.809 1 53.5 74 GLU A C 1
ATOM 557 O O . GLU A 1 74 ? 3.391 -21.719 -6.555 1 53.5 74 GLU A O 1
ATOM 562 N N . LEU A 1 75 ? 4.227 -19.828 -6.195 1 50.53 75 LEU A N 1
ATOM 563 C CA . LEU A 1 75 ? 4.109 -19.484 -7.609 1 50.53 75 LEU A CA 1
ATOM 564 C C . LEU A 1 75 ? 5.414 -19.766 -8.344 1 50.53 75 LEU A C 1
ATOM 566 O O . LEU A 1 75 ? 5.492 -19.609 -9.562 1 50.53 75 LEU A O 1
ATOM 570 N N . ILE A 1 76 ? 6.449 -19.938 -7.621 1 44.06 76 ILE A N 1
ATOM 571 C CA . ILE A 1 76 ? 7.738 -20.188 -8.25 1 44.06 76 ILE A CA 1
ATOM 572 C C . ILE A 1 76 ? 7.809 -21.641 -8.711 1 44.06 76 ILE A C 1
ATOM 574 O O . ILE A 1 76 ? 8.805 -22.344 -8.469 1 44.06 76 ILE A O 1
ATOM 578 N N . HIS A 1 77 ? 6.824 -22.234 -9.188 1 38.31 77 HIS A N 1
ATOM 579 C CA . HIS A 1 77 ? 7.27 -23.469 -9.828 1 38.31 77 HIS A CA 1
ATOM 580 C C . HIS A 1 77 ? 7.918 -23.203 -11.18 1 38.31 77 HIS A C 1
ATOM 582 O O . HIS A 1 77 ? 7.547 -22.234 -11.859 1 38.31 77 HIS A O 1
ATOM 588 N N . MET B 1 1 ? 2.568 31.719 7.785 1 20.38 1 MET B N 1
ATOM 589 C CA . MET B 1 1 ? 2.285 30.531 8.602 1 20.38 1 MET B CA 1
ATOM 590 C C . MET B 1 1 ? 2.334 29.266 7.758 1 20.38 1 MET B C 1
ATOM 592 O O . MET B 1 1 ? 1.663 29.172 6.727 1 20.38 1 MET B O 1
ATOM 596 N N . ALA B 1 2 ? 3.486 28.812 7.48 1 27.16 2 ALA B N 1
ATOM 597 C CA . ALA B 1 2 ? 3.863 27.781 6.504 1 27.16 2 ALA B CA 1
ATOM 598 C C . ALA B 1 2 ? 2.914 26.594 6.562 1 27.16 2 ALA B C 1
ATOM 600 O O . ALA B 1 2 ? 2.625 26.078 7.645 1 27.16 2 ALA B O 1
ATOM 601 N N . ASP B 1 3 ? 1.729 26.766 5.934 1 29.11 3 ASP B N 1
ATOM 602 C CA . ASP B 1 3 ? 0.745 25.719 5.66 1 29.11 3 ASP B CA 1
ATOM 603 C C . ASP B 1 3 ? 1.396 24.344 5.656 1 29.11 3 ASP B C 1
ATOM 605 O O . ASP B 1 3 ? 2.377 24.109 4.949 1 29.11 3 ASP B O 1
ATOM 609 N N . ALA B 1 4 ? 1.737 23.891 6.871 1 31.41 4 ALA B N 1
ATOM 610 C CA . ALA B 1 4 ? 2.381 22.625 7.242 1 31.41 4 ALA B CA 1
ATOM 611 C C . ALA B 1 4 ? 1.977 21.5 6.293 1 31.41 4 ALA B C 1
ATOM 613 O O . ALA B 1 4 ? 0.891 20.938 6.422 1 31.41 4 ALA B O 1
ATOM 614 N N . THR B 1 5 ? 1.863 21.703 5.02 1 37.06 5 THR B N 1
ATOM 615 C CA . THR B 1 5 ? 1.767 20.609 4.07 1 37.06 5 THR B CA 1
ATOM 616 C C . THR B 1 5 ? 2.582 19.406 4.547 1 37.06 5 THR B C 1
ATOM 618 O O . THR B 1 5 ? 3.812 19.422 4.477 1 37.06 5 THR B O 1
ATOM 621 N N . ALA B 1 6 ? 2.559 19.203 5.82 1 37.25 6 ALA B N 1
ATOM 622 C CA . ALA B 1 6 ? 3.229 18.047 6.422 1 37.25 6 ALA B CA 1
ATOM 623 C C . ALA B 1 6 ? 3.316 16.891 5.438 1 37.25 6 ALA B C 1
ATOM 625 O O . ALA B 1 6 ? 2.293 16.328 5.039 1 37.25 6 ALA B O 1
ATOM 626 N N . ALA B 1 7 ? 4.137 17.062 4.453 1 41.41 7 ALA B N 1
ATOM 627 C CA . ALA B 1 7 ? 4.551 16.016 3.529 1 41.41 7 ALA B CA 1
ATOM 628 C C . ALA B 1 7 ? 4.648 14.664 4.242 1 41.41 7 ALA B C 1
ATOM 630 O O . ALA B 1 7 ? 5.477 14.492 5.141 1 41.41 7 ALA B O 1
ATOM 631 N N . ILE B 1 8 ? 3.553 14.312 5.027 1 46.5 8 ILE B N 1
ATOM 632 C CA . ILE B 1 8 ? 3.568 13.039 5.734 1 46.5 8 ILE B CA 1
ATOM 633 C C . ILE B 1 8 ? 4.316 11.992 4.906 1 46.5 8 ILE B C 1
ATOM 635 O O . ILE B 1 8 ? 3.898 11.656 3.797 1 46.5 8 ILE B O 1
ATOM 639 N N . ALA B 1 9 ? 5.625 12.219 5.172 1 55.81 9 ALA B N 1
ATOM 640 C CA . ALA B 1 9 ? 6.418 11.102 4.668 1 55.81 9 ALA B CA 1
ATOM 641 C C . ALA B 1 9 ? 5.855 9.766 5.148 1 55.81 9 ALA B C 1
ATOM 643 O O . ALA B 1 9 ? 5.543 9.609 6.328 1 55.81 9 ALA B O 1
ATOM 644 N N . SER B 1 10 ? 5.191 9.102 4.406 1 81.88 10 SER B N 1
ATOM 645 C CA . SER B 1 10 ? 4.645 7.781 4.715 1 81.88 10 SER B CA 1
ATOM 646 C C . SER B 1 10 ? 5.488 6.672 4.098 1 81.88 10 SER B C 1
ATOM 648 O O . SER B 1 10 ? 6.258 6.914 3.166 1 81.88 10 SER B O 1
ATOM 650 N N . THR B 1 11 ? 5.715 5.676 5.02 1 89.94 11 THR B N 1
ATOM 651 C CA . THR B 1 11 ? 6.312 4.449 4.504 1 89.94 11 THR B CA 1
ATOM 652 C C . THR B 1 11 ? 5.242 3.395 4.234 1 89.94 11 THR B C 1
ATOM 654 O O . THR B 1 11 ? 4.379 3.152 5.078 1 89.94 11 THR B O 1
ATOM 657 N N . VAL B 1 12 ? 5.355 2.879 3.037 1 92.62 12 VAL B N 1
ATOM 658 C CA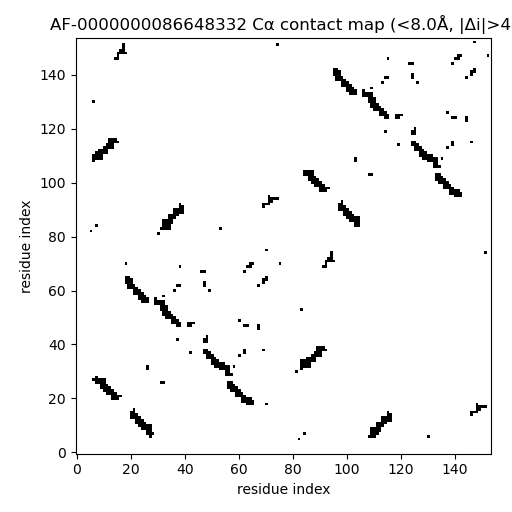 . VAL B 1 12 ? 4.508 1.746 2.676 1 92.62 12 VAL B CA 1
ATOM 659 C C . VAL B 1 12 ? 5.375 0.521 2.396 1 92.62 12 VAL B C 1
ATOM 661 O O . VAL B 1 12 ? 6.238 0.551 1.515 1 92.62 12 VAL B O 1
ATOM 664 N N . GLN B 1 13 ? 5.207 -0.48 3.174 1 94.62 13 GLN B N 1
ATOM 665 C CA . GLN B 1 13 ? 5.898 -1.751 2.982 1 94.62 13 GLN B CA 1
ATOM 666 C C . GLN B 1 13 ? 4.93 -2.838 2.52 1 94.62 13 GLN B C 1
ATOM 668 O O . GLN B 1 13 ? 3.842 -2.986 3.078 1 94.62 13 GLN B O 1
ATOM 673 N N . ILE B 1 14 ? 5.371 -3.535 1.553 1 95.25 14 ILE B N 1
ATOM 674 C CA . ILE B 1 14 ? 4.527 -4.574 0.976 1 95.25 14 ILE B CA 1
ATOM 675 C C . ILE B 1 14 ? 5.168 -5.941 1.193 1 95.25 14 ILE B C 1
ATOM 677 O O . ILE B 1 14 ? 6.359 -6.125 0.931 1 95.25 14 ILE B O 1
ATOM 681 N N . GLU B 1 15 ? 4.418 -6.855 1.614 1 94 15 GLU B N 1
ATOM 682 C CA . GLU B 1 15 ? 4.816 -8.25 1.776 1 94 15 GLU B CA 1
ATOM 683 C C . GLU B 1 15 ? 3.936 -9.18 0.946 1 94 15 GLU B C 1
ATOM 685 O O . GLU B 1 15 ? 2.707 -9.133 1.054 1 94 15 GLU B O 1
ATOM 690 N N . CYS B 1 16 ? 4.609 -9.93 0.139 1 90.88 16 CYS B N 1
ATOM 691 C CA . CYS B 1 16 ? 3.895 -10.898 -0.682 1 90.88 16 CYS B CA 1
ATOM 692 C C . CYS B 1 16 ? 3.975 -12.297 -0.072 1 90.88 16 CYS B C 1
ATOM 694 O O . CYS B 1 16 ? 5.043 -12.906 -0.053 1 90.88 16 CYS B O 1
ATOM 696 N N . ALA B 1 17 ? 2.84 -12.719 0.315 1 88.81 17 ALA B N 1
ATOM 697 C CA . ALA B 1 17 ? 2.729 -14.078 0.838 1 88.81 17 ALA B CA 1
ATOM 698 C C . ALA B 1 17 ? 2.02 -14.992 -0.157 1 88.81 17 ALA B C 1
ATOM 700 O O . ALA B 1 17 ? 1.544 -14.539 -1.199 1 88.81 17 ALA B O 1
ATOM 701 N N . SER B 1 18 ? 1.936 -16.266 0.08 1 85 18 SER B N 1
ATOM 702 C CA . SER B 1 18 ? 1.385 -17.234 -0.85 1 85 18 SER B CA 1
ATOM 703 C C . SER B 1 18 ? -0.094 -16.984 -1.117 1 85 18 SER B C 1
ATOM 705 O O . SER B 1 18 ? -0.562 -17.125 -2.248 1 85 18 SER B O 1
ATOM 707 N N . GLU B 1 19 ? -0.698 -16.609 -0.066 1 88.62 19 GLU B N 1
ATOM 708 C CA . GLU B 1 19 ? -2.145 -16.5 -0.238 1 88.62 19 GLU B CA 1
ATOM 709 C C . GLU B 1 19 ? -2.646 -15.109 0.141 1 88.62 19 GLU B C 1
ATOM 711 O O . GLU B 1 19 ? -3.855 -14.875 0.2 1 88.62 19 GLU B O 1
ATOM 716 N N . SER B 1 20 ? -1.612 -14.258 0.324 1 93 20 SER B N 1
ATOM 717 C CA . SER B 1 20 ? -2.045 -12.93 0.742 1 93 20 SER B CA 1
ATOM 718 C C . SER B 1 20 ? -1 -11.875 0.391 1 93 20 SER B C 1
ATOM 720 O O . SER B 1 20 ? 0.167 -12.195 0.165 1 93 20 SER B O 1
ATOM 722 N N . ILE B 1 21 ? -1.421 -10.719 0.311 1 94.44 21 ILE B N 1
ATOM 723 C CA . ILE B 1 21 ? -0.569 -9.531 0.302 1 94.44 21 ILE B CA 1
ATOM 724 C C . ILE B 1 21 ? -0.752 -8.758 1.604 1 94.44 21 ILE B C 1
ATOM 726 O O . ILE B 1 21 ? -1.881 -8.461 2.006 1 94.44 21 ILE B O 1
ATOM 730 N N . ILE B 1 22 ? 0.313 -8.414 2.262 1 95.88 22 ILE B N 1
ATOM 731 C CA . ILE B 1 22 ? 0.282 -7.66 3.51 1 95.88 22 ILE B CA 1
ATOM 732 C C . ILE B 1 22 ? 0.904 -6.285 3.293 1 95.88 22 ILE B C 1
ATOM 734 O O . ILE B 1 22 ? 2.018 -6.172 2.775 1 95.88 22 ILE B O 1
ATOM 738 N N . VAL B 1 23 ? 0.191 -5.262 3.658 1 95.06 23 VAL B N 1
ATOM 739 C CA . VAL B 1 23 ? 0.66 -3.891 3.486 1 95.06 23 VAL B CA 1
ATOM 740 C C . VAL B 1 23 ? 0.808 -3.221 4.852 1 95.06 23 VAL B C 1
ATOM 742 O O . VAL B 1 23 ? -0.14 -3.188 5.641 1 95.06 23 VAL B O 1
ATOM 745 N N . HIS B 1 24 ? 2.012 -2.727 5.094 1 94.25 24 HIS B N 1
ATOM 746 C CA . HIS B 1 24 ? 2.291 -1.927 6.281 1 94.25 24 HIS B CA 1
ATOM 747 C C . HIS B 1 24 ? 2.426 -0.449 5.93 1 94.25 24 HIS B C 1
ATOM 749 O O . HIS B 1 24 ? 3.221 -0.083 5.062 1 94.25 24 HIS B O 1
ATOM 755 N N . ILE B 1 25 ? 1.632 0.379 6.59 1 91.25 25 ILE B N 1
ATOM 756 C CA . ILE B 1 25 ? 1.67 1.814 6.336 1 91.25 25 ILE B CA 1
ATOM 757 C C . ILE B 1 25 ? 2.07 2.555 7.609 1 91.25 25 ILE B C 1
ATOM 759 O O . ILE B 1 25 ? 1.438 2.387 8.656 1 91.25 25 ILE B O 1
ATOM 763 N N . SER B 1 26 ? 3.102 3.293 7.461 1 90.69 26 SER B N 1
ATOM 764 C CA . SER B 1 26 ? 3.561 4.152 8.547 1 90.69 26 SER B CA 1
ATOM 765 C C . SER B 1 26 ? 3.48 5.625 8.156 1 90.69 26 SER B C 1
ATOM 767 O O . SER B 1 26 ? 3.791 5.988 7.02 1 90.69 26 SER B O 1
ATOM 769 N N . THR B 1 27 ? 2.939 6.359 9.062 1 84.56 27 THR B N 1
ATOM 770 C CA . THR B 1 27 ? 2.842 7.793 8.82 1 84.56 27 THR B CA 1
ATOM 771 C C . THR B 1 27 ? 3.982 8.539 9.508 1 84.56 27 THR B C 1
ATOM 773 O O . THR B 1 27 ? 4.539 8.055 10.5 1 84.56 27 THR B O 1
ATOM 776 N N . GLU B 1 28 ? 4.238 9.617 8.945 1 78.88 28 GLU B N 1
ATOM 777 C CA . GLU B 1 28 ? 5.266 10.461 9.555 1 78.88 28 GLU B CA 1
ATOM 778 C C . GLU B 1 28 ? 4.898 10.828 10.992 1 78.88 28 GLU B C 1
ATOM 780 O O . GLU B 1 28 ? 3.754 11.172 11.273 1 78.88 28 GLU B O 1
ATOM 785 N N . GLY B 1 29 ? 5.859 10.727 11.844 1 76.19 29 GLY B N 1
ATOM 786 C CA . GLY B 1 29 ? 5.641 11.086 13.234 1 76.19 29 GLY B CA 1
ATOM 787 C C . GLY B 1 29 ? 4.668 10.164 13.945 1 76.19 29 GLY B C 1
ATOM 788 O O . GLY B 1 29 ? 4.176 10.492 15.031 1 76.19 29 GLY B O 1
ATOM 789 N N . ARG B 1 30 ? 4.297 9.18 13.422 1 80.19 30 ARG B N 1
ATOM 790 C CA . ARG B 1 30 ? 3.361 8.211 13.977 1 80.19 30 ARG B CA 1
ATOM 791 C C . ARG B 1 30 ? 1.987 8.836 14.195 1 80.19 30 ARG B C 1
ATOM 793 O O . ARG B 1 30 ? 1.328 8.555 15.195 1 80.19 30 ARG B O 1
ATOM 800 N N . THR B 1 31 ? 1.768 9.727 13.289 1 83.06 31 THR B N 1
ATOM 801 C CA . THR B 1 31 ? 0.432 10.312 13.336 1 83.06 31 THR B CA 1
ATOM 802 C C . THR B 1 31 ? -0.623 9.281 12.945 1 83.06 31 THR B C 1
ATOM 804 O O . THR B 1 31 ? -0.317 8.297 12.266 1 83.06 31 THR B O 1
ATOM 807 N N . ASP B 1 32 ? -1.843 9.539 13.445 1 85.25 32 ASP B N 1
ATOM 808 C CA . ASP B 1 32 ? -2.936 8.609 13.156 1 85.25 32 ASP B CA 1
ATOM 809 C C . ASP B 1 32 ? -3.215 8.539 11.656 1 85.25 32 ASP B C 1
ATOM 811 O O . ASP B 1 32 ? -3.145 9.555 10.961 1 85.25 32 ASP B O 1
ATOM 815 N N . PHE B 1 33 ? -3.525 7.379 11.195 1 86.19 33 PHE B N 1
ATOM 816 C CA . PHE B 1 33 ? -3.912 7.18 9.797 1 86.19 33 PHE B CA 1
ATOM 817 C C . PHE B 1 33 ? -5.426 7.254 9.641 1 86.19 33 PHE B C 1
ATOM 819 O O . PHE B 1 33 ? -6.168 6.676 10.438 1 86.19 33 PHE B O 1
ATOM 826 N N . HIS B 1 34 ? -5.84 8.016 8.633 1 86.88 34 HIS B N 1
ATOM 827 C CA . HIS B 1 34 ? -7.223 8.109 8.18 1 86.88 34 HIS B CA 1
ATOM 828 C C . HIS B 1 34 ? -7.32 7.844 6.68 1 86.88 34 HIS B C 1
ATOM 830 O O . HIS B 1 34 ? -6.766 8.594 5.871 1 86.88 34 HIS B O 1
ATOM 836 N N . GLY B 1 35 ? -8.039 6.773 6.34 1 89.75 35 GLY B N 1
ATOM 837 C CA . GLY B 1 35 ? -8.117 6.484 4.918 1 89.75 35 GLY B CA 1
ATOM 838 C C . GLY B 1 35 ? -8.672 5.105 4.621 1 89.75 35 GLY B C 1
ATOM 839 O O . GLY B 1 35 ? -9.188 4.43 5.512 1 89.75 35 GLY B O 1
ATOM 840 N N . LEU B 1 36 ? -8.68 4.844 3.277 1 94.12 36 LEU B N 1
ATOM 841 C CA . LEU B 1 36 ? -9.188 3.578 2.758 1 94.12 36 LEU B CA 1
ATOM 842 C C . LEU B 1 36 ? -8.07 2.768 2.109 1 94.12 36 LEU B C 1
ATOM 844 O O . LEU B 1 36 ? -7.199 3.328 1.445 1 94.12 36 LEU B O 1
ATOM 848 N N . VAL B 1 37 ? -8.133 1.408 2.387 1 94.56 37 VAL B N 1
ATOM 849 C CA . VAL B 1 37 ? -7.262 0.462 1.703 1 94.56 37 VAL B CA 1
ATOM 850 C C . VAL B 1 37 ? -8.094 -0.667 1.099 1 94.56 37 VAL B C 1
ATOM 852 O O . VAL B 1 37 ? -8.938 -1.26 1.778 1 94.56 37 VAL B O 1
ATOM 855 N N . TYR B 1 38 ? -7.875 -0.874 -0.229 1 96.31 38 TYR B N 1
ATOM 856 C CA . TYR B 1 38 ? -8.656 -1.921 -0.875 1 96.31 38 TYR B CA 1
ATOM 857 C C . TYR B 1 38 ? -8.031 -2.328 -2.203 1 96.31 38 TYR B C 1
ATOM 859 O O . TYR B 1 38 ? -7.223 -1.592 -2.766 1 96.31 38 TYR B O 1
ATOM 867 N N . PRO B 1 39 ? -8.359 -3.545 -2.672 1 96 39 PRO B N 1
ATOM 868 C CA . PRO B 1 39 ? -7.934 -3.922 -4.02 1 96 39 PRO B CA 1
ATOM 869 C C . PRO B 1 39 ? -8.688 -3.172 -5.113 1 96 39 PRO B C 1
ATOM 871 O O . PRO B 1 39 ? -9.875 -2.869 -4.949 1 96 39 PRO B O 1
ATOM 874 N N . ARG B 1 40 ? -7.977 -2.885 -6.152 1 93.69 40 ARG B N 1
ATOM 875 C CA . ARG B 1 40 ? -8.586 -2.186 -7.277 1 93.69 40 ARG B CA 1
ATOM 876 C C . ARG B 1 40 ? -9.859 -2.895 -7.738 1 93.69 40 ARG B C 1
ATOM 878 O O . ARG B 1 40 ? -9.867 -4.117 -7.906 1 93.69 40 ARG B O 1
ATOM 885 N N . GLY B 1 41 ? -10.898 -2.105 -7.895 1 93.44 41 GLY B N 1
ATOM 886 C CA . GLY B 1 41 ? -12.172 -2.654 -8.336 1 93.44 41 GLY B CA 1
ATOM 887 C C . GLY B 1 41 ? -13.031 -3.158 -7.191 1 93.44 41 GLY B C 1
ATOM 888 O O . GLY B 1 41 ? -14.18 -3.551 -7.402 1 93.44 41 GLY B O 1
ATOM 889 N N . LEU B 1 42 ? -12.547 -3.119 -6.016 1 96.44 42 LEU B N 1
ATOM 890 C CA . LEU B 1 42 ? -13.266 -3.713 -4.895 1 96.44 42 LEU B CA 1
ATOM 891 C C . LEU B 1 42 ? -13.625 -2.654 -3.857 1 96.44 42 LEU B C 1
ATOM 893 O O . LEU B 1 42 ? -13.688 -2.947 -2.66 1 96.44 42 LEU B O 1
ATOM 897 N N . SER B 1 43 ? -13.797 -1.482 -4.211 1 94.31 43 SER B N 1
ATOM 898 C CA . SER B 1 43 ? -14.109 -0.384 -3.305 1 94.31 43 SER B CA 1
ATOM 899 C C . SER B 1 43 ? -15.5 -0.543 -2.707 1 94.31 43 SER B C 1
ATOM 901 O O . SER B 1 43 ? -15.836 0.101 -1.71 1 94.31 43 SER B O 1
ATOM 903 N N . LYS B 1 44 ? -16.281 -1.432 -3.383 1 94.75 44 LYS B N 1
ATOM 904 C CA . LYS B 1 44 ? -17.641 -1.63 -2.893 1 94.75 44 LYS B CA 1
ATOM 905 C C . LYS B 1 44 ? -17.75 -2.914 -2.074 1 94.75 44 LYS B C 1
ATOM 907 O O . LYS B 1 44 ? -18.781 -3.186 -1.471 1 94.75 44 LYS B O 1
ATOM 912 N N . ASN B 1 45 ? -16.688 -3.652 -2.09 1 95.19 45 ASN B N 1
ATOM 913 C CA . ASN B 1 45 ? -16.672 -4.895 -1.33 1 95.19 45 ASN B CA 1
ATOM 914 C C . ASN B 1 45 ? -16.172 -4.676 0.095 1 95.19 45 ASN B C 1
ATOM 916 O O . ASN B 1 45 ? -14.969 -4.555 0.324 1 95.19 45 ASN B O 1
ATOM 920 N N . SER B 1 46 ? -17.016 -4.75 1.06 1 94.94 46 SER B N 1
ATOM 921 C CA . SER B 1 46 ? -16.672 -4.398 2.432 1 94.94 46 SER B CA 1
ATOM 922 C C . SER B 1 46 ? -15.758 -5.445 3.057 1 94.94 46 SER B C 1
ATOM 924 O O . SER B 1 46 ? -15.023 -5.148 4 1 94.94 46 SER B O 1
ATOM 926 N N . SER B 1 47 ? -15.883 -6.711 2.508 1 95.56 47 SER B N 1
ATOM 927 C CA . SER B 1 47 ? -15.047 -7.762 3.072 1 95.56 47 SER B CA 1
ATOM 928 C C . SER B 1 47 ? -13.586 -7.582 2.672 1 95.56 47 SER B C 1
ATOM 930 O O . SER B 1 47 ? -12.688 -8.133 3.312 1 95.56 47 SER B O 1
ATOM 932 N N . CYS B 1 48 ? -13.32 -6.789 1.661 1 97.12 48 CYS B N 1
ATOM 933 C CA . CYS B 1 48 ? -11.961 -6.648 1.151 1 97.12 48 CYS B CA 1
ATOM 934 C C . CYS B 1 48 ? -11.461 -5.219 1.308 1 97.12 48 CYS B C 1
ATOM 936 O O . CYS B 1 48 ? -10.266 -4.949 1.166 1 97.12 48 CYS B O 1
ATOM 938 N N . LEU B 1 49 ? -12.422 -4.332 1.56 1 97.38 49 LEU B N 1
ATOM 939 C CA . LEU B 1 49 ? -12.109 -2.928 1.807 1 97.38 49 LEU B CA 1
ATOM 940 C C . LEU B 1 49 ? -11.945 -2.662 3.299 1 97.38 49 LEU B C 1
ATOM 942 O O . LEU B 1 49 ? -12.727 -3.158 4.113 1 97.38 49 LEU B O 1
ATOM 946 N N . GLN B 1 50 ? -10.906 -1.995 3.686 1 96.12 50 GLN B N 1
ATOM 947 C CA . GLN B 1 50 ? -10.711 -1.592 5.074 1 96.12 50 GLN B CA 1
ATOM 948 C C . GLN B 1 50 ? -10.625 -0.073 5.199 1 96.12 50 GLN B C 1
ATOM 950 O O . GLN B 1 50 ? -9.812 0.565 4.531 1 96.12 50 GLN B O 1
ATOM 955 N N . GLU B 1 51 ? -11.477 0.429 6.078 1 93.5 51 GLU B N 1
ATOM 956 C CA . GLU B 1 51 ? -11.461 1.853 6.402 1 93.5 51 GLU B CA 1
ATOM 957 C C . GLU B 1 51 ? -10.789 2.1 7.75 1 93.5 51 GLU B C 1
ATOM 959 O O . GLU B 1 51 ? -11.047 1.386 8.719 1 93.5 51 GLU B O 1
ATOM 964 N N . TYR B 1 52 ? -9.906 3.057 7.742 1 90.25 52 TYR B N 1
ATOM 965 C CA . TYR B 1 52 ? -9.219 3.467 8.961 1 90.25 52 TYR B CA 1
ATOM 966 C C . TYR B 1 52 ? -9.625 4.879 9.367 1 90.25 52 TYR B C 1
ATOM 968 O O . TYR B 1 52 ? -9.594 5.801 8.555 1 90.25 52 TYR B O 1
ATOM 976 N N . ARG B 1 53 ? -10.023 4.945 10.633 1 89.69 53 ARG B N 1
ATOM 977 C CA . ARG B 1 53 ? -10.414 6.238 11.195 1 89.69 53 ARG B CA 1
ATOM 978 C C . ARG B 1 53 ? -9.57 6.59 12.406 1 89.69 53 ARG B C 1
ATOM 980 O O . ARG B 1 53 ? -9.781 6.055 13.5 1 89.69 53 ARG B O 1
ATOM 987 N N . SER B 1 54 ? -8.633 7.52 12.164 1 87.81 54 SER B N 1
ATOM 988 C CA . SER B 1 54 ? -7.73 7.969 13.219 1 87.81 54 SER B CA 1
ATOM 989 C C . SER B 1 54 ? -7.039 6.789 13.891 1 87.81 54 SER B C 1
ATOM 991 O O . SER B 1 54 ? -7.066 6.664 15.117 1 87.81 54 SER B O 1
ATOM 993 N N . GLN B 1 55 ? -6.5 5.906 13.148 1 89.38 55 GLN B N 1
ATOM 994 C CA . GLN B 1 55 ? -5.816 4.715 13.641 1 89.38 55 GLN B CA 1
ATOM 995 C C . GLN B 1 55 ? -4.328 4.984 13.859 1 89.38 55 GLN B C 1
ATOM 997 O O . GLN B 1 55 ? -3.662 5.539 12.984 1 89.38 55 GLN B O 1
ATOM 1002 N N . PRO B 1 56 ? -3.879 4.652 15.109 1 89.31 56 PRO B N 1
ATOM 1003 C CA . PRO B 1 56 ? -2.439 4.824 15.32 1 89.31 56 PRO B CA 1
ATOM 1004 C C . PRO B 1 56 ? -1.602 4.055 14.297 1 89.31 56 PRO B C 1
ATOM 1006 O O . PRO B 1 56 ? -1.956 2.936 13.922 1 89.31 56 PRO B O 1
ATOM 1009 N N . SER B 1 57 ? -0.491 4.668 13.82 1 89.12 57 SER B N 1
ATOM 1010 C CA . SER B 1 57 ? 0.433 4.062 12.867 1 89.12 57 SER B CA 1
ATOM 1011 C C . SER B 1 57 ? 1.593 3.375 13.578 1 89.12 57 SER B C 1
ATOM 1013 O O . SER B 1 57 ? 1.994 3.797 14.664 1 89.12 57 SER B O 1
ATOM 1015 N N . PRO B 1 58 ? 2.041 2.283 12.984 1 90.81 58 PRO B N 1
ATOM 1016 C CA . PRO B 1 58 ? 1.744 1.738 11.656 1 90.81 58 PRO B CA 1
ATOM 1017 C C . PRO B 1 58 ? 0.461 0.911 11.633 1 90.81 58 PRO B C 1
ATOM 1019 O O . PRO B 1 58 ? 0.107 0.284 12.633 1 90.81 58 PRO B O 1
ATOM 1022 N N . ILE B 1 59 ? -0.211 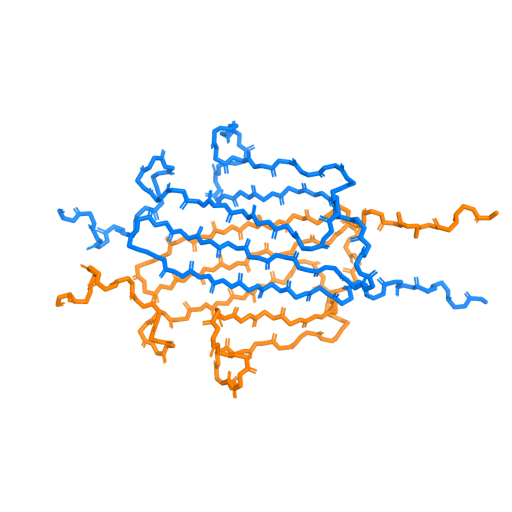0.95 10.461 1 91.81 59 ILE B N 1
ATOM 1023 C CA . ILE B 1 59 ? -1.347 0.056 10.258 1 91.81 59 ILE B CA 1
ATOM 1024 C C . ILE B 1 59 ? -0.931 -1.113 9.367 1 91.81 59 ILE B C 1
ATOM 1026 O O . ILE B 1 59 ? 0.058 -1.023 8.633 1 91.81 59 ILE B O 1
ATOM 1030 N N . THR B 1 60 ? -1.682 -2.205 9.523 1 95.69 60 THR B N 1
ATOM 1031 C CA . THR B 1 60 ? -1.479 -3.391 8.695 1 95.69 60 THR B CA 1
ATOM 1032 C C . THR B 1 60 ? -2.768 -3.773 7.977 1 95.69 60 THR B C 1
ATOM 1034 O O . THR B 1 60 ? -3.824 -3.893 8.602 1 95.69 60 THR B O 1
ATOM 1037 N N . TYR B 1 61 ? -2.68 -3.846 6.695 1 95.12 61 TYR B N 1
ATOM 1038 C CA . TYR B 1 61 ? -3.771 -4.336 5.859 1 95.12 61 TYR B CA 1
ATOM 1039 C C . TYR B 1 61 ? -3.422 -5.688 5.246 1 95.12 61 TYR B C 1
ATOM 1041 O O . TYR B 1 61 ? -2.391 -5.828 4.586 1 95.12 61 TYR B O 1
ATOM 1049 N N . ASN B 1 62 ? -4.25 -6.684 5.473 1 97.19 62 ASN B N 1
ATOM 1050 C CA . ASN B 1 62 ? -4.098 -8.016 4.902 1 97.19 62 ASN B CA 1
ATOM 1051 C C . ASN B 1 62 ? -5.109 -8.273 3.791 1 97.19 62 ASN B C 1
ATOM 1053 O O . ASN B 1 62 ? -6.32 -8.234 4.023 1 97.19 62 ASN B O 1
ATOM 1057 N N . LEU B 1 63 ? -4.656 -8.57 2.621 1 96.38 63 LEU B N 1
ATOM 1058 C CA . LEU B 1 63 ? -5.477 -8.875 1.454 1 96.38 63 LEU B CA 1
ATOM 1059 C C . LEU B 1 63 ? -5.43 -10.367 1.134 1 96.38 63 LEU B C 1
ATOM 1061 O O . LEU B 1 63 ? -4.457 -10.852 0.548 1 96.38 63 LEU B O 1
ATOM 1065 N N . PRO B 1 64 ? -6.465 -11.062 1.51 1 94.5 64 PRO B N 1
ATOM 1066 C CA . PRO B 1 64 ? -6.52 -12.461 1.091 1 94.5 64 PRO B CA 1
ATOM 1067 C C . PRO B 1 64 ? -6.816 -12.625 -0.398 1 94.5 64 PRO B C 1
ATOM 1069 O O . PRO B 1 64 ? -7.93 -12.336 -0.843 1 94.5 64 PRO B O 1
ATOM 1072 N N . LEU B 1 65 ? -5.938 -13.172 -1.149 1 92.44 65 LEU B N 1
ATOM 107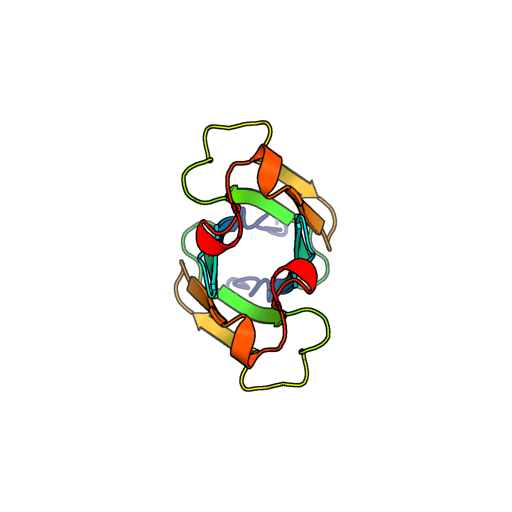3 C CA . LEU B 1 65 ? -5.969 -13.156 -2.607 1 92.44 65 LEU B CA 1
ATOM 1074 C C . LEU B 1 65 ? -7.125 -14 -3.135 1 92.44 65 LEU B C 1
ATOM 1076 O O . LEU B 1 65 ? -7.84 -13.578 -4.051 1 92.44 65 LEU B O 1
ATOM 1080 N N . ARG B 1 66 ? -7.281 -15.133 -2.537 1 90.62 66 ARG B N 1
ATOM 1081 C CA . ARG B 1 66 ? -8.344 -16.031 -2.986 1 90.62 66 ARG B CA 1
ATOM 1082 C C . ARG B 1 66 ? -9.719 -15.445 -2.67 1 90.62 66 ARG B C 1
ATOM 1084 O O . ARG B 1 66 ? -10.57 -15.336 -3.553 1 90.62 66 ARG B O 1
ATOM 1091 N N . SER B 1 67 ? -9.93 -14.992 -1.462 1 93.56 67 SER B N 1
ATOM 1092 C CA . SER B 1 67 ? -11.25 -14.547 -1.035 1 93.56 67 SER B CA 1
ATOM 1093 C C . SER B 1 67 ? -11.648 -13.25 -1.728 1 93.56 67 SER B C 1
ATOM 1095 O O . SER B 1 67 ? -12.836 -12.977 -1.918 1 93.56 67 SER B O 1
ATOM 1097 N N . CYS B 1 68 ? -10.703 -12.5 -2.137 1 94.62 68 CYS B N 1
ATOM 1098 C CA . CYS B 1 68 ? -10.977 -11.219 -2.77 1 94.62 68 CYS B CA 1
ATOM 1099 C C . CYS B 1 68 ? -10.836 -11.312 -4.285 1 94.62 68 CYS B C 1
ATOM 1101 O O . CYS B 1 68 ? -10.938 -10.305 -4.988 1 94.62 68 CYS B O 1
ATOM 1103 N N . ASN B 1 69 ? -10.547 -12.469 -4.738 1 89.19 69 ASN B N 1
ATOM 1104 C CA . ASN B 1 69 ? -10.438 -12.727 -6.168 1 89.19 69 ASN B CA 1
ATOM 1105 C C . ASN B 1 69 ? -9.336 -11.883 -6.805 1 89.19 69 ASN B C 1
ATOM 1107 O O . ASN B 1 69 ? -9.555 -11.227 -7.82 1 89.19 69 ASN B O 1
ATOM 1111 N N . THR B 1 70 ? -8.234 -11.812 -6.082 1 90.5 70 THR B N 1
ATOM 1112 C CA . THR B 1 70 ? -7.098 -11.039 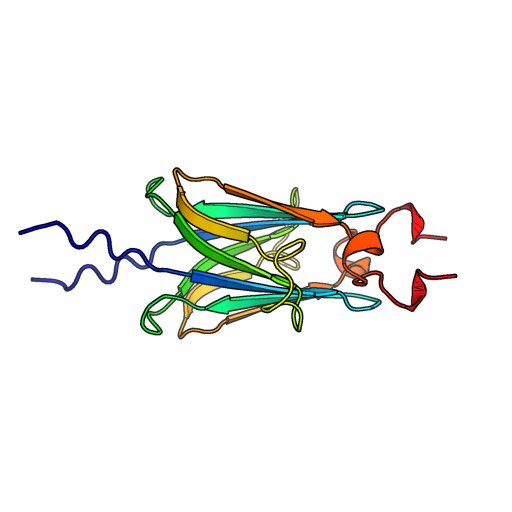-6.562 1 90.5 70 THR B CA 1
ATOM 1113 C C . THR B 1 70 ? -5.895 -11.938 -6.812 1 90.5 70 THR B C 1
ATOM 1115 O O . THR B 1 70 ? -4.754 -11.469 -6.832 1 90.5 70 THR B O 1
ATOM 1118 N N . MET B 1 71 ? -6.102 -13.234 -6.934 1 81.25 71 MET B N 1
ATOM 1119 C CA . MET B 1 71 ? -5.031 -14.148 -7.32 1 81.25 71 MET B CA 1
ATOM 1120 C C . MET B 1 71 ? -4.578 -13.883 -8.75 1 81.25 71 MET B C 1
ATOM 1122 O O . MET B 1 71 ? -5.406 -13.656 -9.641 1 81.25 71 MET B O 1
ATOM 1126 N N . PRO B 1 72 ? -3.285 -13.719 -8.883 1 70 72 PRO B N 1
ATOM 1127 C CA . PRO B 1 72 ? -2.877 -13.617 -10.289 1 70 72 PRO B CA 1
ATOM 1128 C C . PRO B 1 72 ? -3.309 -14.82 -11.125 1 70 72 PRO B C 1
ATOM 1130 O O . PRO B 1 72 ? -3.357 -15.938 -10.617 1 70 72 PRO B O 1
ATOM 1133 N N . THR B 1 73 ? -4.098 -14.438 -12.125 1 59.69 73 THR B N 1
ATOM 1134 C CA . THR B 1 73 ? -4.633 -15.484 -12.992 1 59.69 73 THR B CA 1
ATOM 1135 C C . THR B 1 73 ? -3.596 -16.578 -13.227 1 59.69 73 THR B C 1
ATOM 1137 O O . THR B 1 73 ? -3.945 -17.75 -13.336 1 59.69 73 THR B O 1
ATOM 1140 N N . GLU B 1 74 ? -2.52 -16.188 -13.336 1 53.25 74 GLU B N 1
ATOM 1141 C CA . GLU B 1 74 ? -1.559 -17.25 -13.625 1 53.25 74 GLU B CA 1
ATOM 1142 C C . GLU B 1 74 ? -1.352 -18.156 -12.414 1 53.25 74 GLU B C 1
ATOM 1144 O O . GLU B 1 74 ? -0.718 -19.203 -12.516 1 53.25 74 GLU B O 1
ATOM 1149 N N . LEU B 1 75 ? -1.743 -17.766 -11.367 1 50.62 75 LEU B N 1
ATOM 1150 C CA . LEU B 1 75 ? -1.603 -18.594 -10.172 1 50.62 75 LEU B CA 1
ATOM 1151 C C . LEU B 1 75 ? -2.842 -19.453 -9.953 1 50.62 75 LEU B C 1
ATOM 1153 O O . LEU B 1 75 ? -2.881 -20.266 -9.031 1 50.62 75 LEU B O 1
ATOM 1157 N N . ILE B 1 76 ? -3.871 -19.125 -10.602 1 43.34 76 ILE B N 1
ATOM 1158 C CA . ILE B 1 76 ? -5.102 -19.891 -10.43 1 43.34 76 ILE B CA 1
ATOM 1159 C C . ILE B 1 76 ? -5.023 -21.188 -11.227 1 43.34 76 ILE B C 1
ATOM 1161 O O . ILE B 1 76 ? -5.098 -21.172 -12.461 1 43.34 76 ILE B O 1
ATOM 1165 N N . HIS B 1 77 ? -3.986 -21.844 -11.297 1 38.34 77 HIS B N 1
ATOM 1166 C CA . HIS B 1 77 ? -4.293 -23.172 -11.828 1 38.34 77 HIS B CA 1
ATOM 1167 C C . HIS B 1 77 ? -4.941 -24.062 -10.766 1 38.34 77 HIS B C 1
ATOM 1169 O O . HIS B 1 77 ? -4.637 -23.938 -9.578 1 38.34 77 HIS B O 1
#

Radius of gyration: 15.62 Å; Cα contacts (8 Å, |Δi|>4): 338; chains: 2; bounding box: 36×54×30 Å

Secondary structure (DSSP, 8-state):
--------EEEEEEEE-SSEEEEEEE-GGGPPEEEEEEETT-TT-TTT-EEEEEEPSSEEEEEETTTTT-S-GGG--/--------EEEEEEEE-SSEEEEEEE-GGGPPEEEEEEETT-TT-TTT-EEEEEEPSSEEEEEETTTTT-S-GGG--

Organism: Vespula vulgaris (NCBI:txid7454)

Foldseek 3Di:
DPPCPVPQPKDWDWDDDPFKIKIWIATPPQWFDFDKDADPPCCVPPVGIDTGDRHGPTDMHIGGCVVRVNPDPVVPD/DPPCPVPQPKDWDWDDDPFKIKIWIATPPQWFDFDKDADPPCCVPPVGIDTGDRHGDTDMHIGGCVVNVNPDPVVPD

Solvent-accessible surface area (backbone atoms only — not comparable to full-atom values): 8335 Å² total; per-residue (Å²): 126,79,74,69,67,71,57,48,34,28,40,38,32,38,39,59,46,75,59,30,39,37,37,37,41,30,40,37,92,50,36,47,39,16,30,39,40,24,43,65,93,28,82,81,37,68,92,57,31,44,79,39,75,67,34,66,38,64,43,78,48,77,43,49,20,70,87,61,70,43,54,25,70,78,63,66,116,127,80,75,74,70,65,50,48,34,28,41,38,32,38,39,60,44,75,58,30,40,39,37,36,41,32,39,43,90,49,37,53,40,21,31,39,38,25,43,64,91,29,83,82,37,68,92,57,31,46,78,39,74,66,34,66,38,62,42,78,48,78,44,50,19,70,87,60,70,42,53,24,67,80,65,64,115